Protein AF-A0A0P9CFC8-F1 (afdb_monomer)

Secondary structure (DSSP, 8-state):
--SEEEEEEEEEE-SSTTHHHHHHHHHHHTT----TTEEEEEEEE-SS-EEEEEESS----EEEES--TTSHHHHHHHHHHHHHHS-EEEEEEEEES---TT--TTT--

Sequence (109 aa):
MHDADWTWMIYLATHNDAAEVGEMSVARMGRAVLNDRVRVLVQQATPARTVRRAIGMAAPGSDLGPIDSGAPETLLDFISWAAQTAPARRYALVLWSHGSGWEPREIER

Structure (mmCIF, N/CA/C/O backbone):
data_AF-A0A0P9CFC8-F1
#
_entry.id   AF-A0A0P9CFC8-F1
#
loop_
_atom_site.group_PDB
_atom_site.id
_atom_site.type_symbol
_atom_site.label_atom_id
_atom_site.label_alt_id
_atom_site.label_comp_id
_atom_site.label_asym_id
_atom_site.label_entity_id
_atom_site.label_seq_id
_atom_site.pdbx_PDB_ins_code
_atom_site.Cartn_x
_atom_site.Cartn_y
_atom_site.Cartn_z
_atom_site.occupancy
_atom_site.B_iso_or_equiv
_atom_site.auth_seq_id
_atom_site.auth_comp_id
_atom_site.auth_asym_id
_atom_site.auth_atom_id
_atom_site.pdbx_PDB_model_num
ATOM 1 N N . MET A 1 1 ? -8.852 0.685 23.869 1.00 47.12 1 MET A N 1
ATOM 2 C CA . MET A 1 1 ? -9.908 0.010 23.082 1.00 47.12 1 MET A CA 1
ATOM 3 C C . MET A 1 1 ? -9.532 0.193 21.624 1.00 47.12 1 MET A C 1
ATOM 5 O O . MET A 1 1 ? -9.164 1.304 21.279 1.00 47.12 1 MET A O 1
ATOM 9 N N . HIS A 1 2 ? -9.481 -0.870 20.820 1.00 56.56 2 HIS A N 1
ATOM 10 C CA . HIS A 1 2 ? -9.253 -0.717 19.379 1.00 56.56 2 HIS A CA 1
ATOM 11 C C . HIS A 1 2 ? -10.604 -0.467 18.710 1.00 56.56 2 HIS A C 1
ATOM 13 O O . HIS A 1 2 ? -11.506 -1.285 18.880 1.00 56.56 2 HIS A O 1
ATOM 19 N N . ASP A 1 3 ? -10.730 0.643 17.984 1.00 76.56 3 ASP A N 1
ATOM 20 C CA . ASP A 1 3 ? -11.986 1.063 17.345 1.00 76.56 3 ASP A CA 1
ATOM 21 C C . ASP A 1 3 ? -12.361 0.210 16.116 1.00 76.56 3 ASP A C 1
ATOM 23 O O . ASP A 1 3 ? -13.503 0.258 15.666 1.00 76.56 3 ASP A O 1
ATOM 27 N N . ALA A 1 4 ? -11.431 -0.593 15.578 1.00 89.62 4 ALA A N 1
ATOM 28 C CA . ALA A 1 4 ? -11.651 -1.468 14.423 1.00 89.62 4 ALA A CA 1
ATOM 29 C C . ALA A 1 4 ? -11.341 -2.950 14.720 1.00 89.62 4 ALA A C 1
ATOM 31 O O . ALA A 1 4 ? -10.408 -3.286 15.459 1.00 89.62 4 ALA A O 1
ATOM 32 N N . ASP A 1 5 ? -12.093 -3.851 14.080 1.00 95.25 5 ASP A N 1
ATOM 33 C CA . ASP A 1 5 ? -11.850 -5.297 14.144 1.00 95.25 5 ASP A CA 1
ATOM 34 C C . ASP A 1 5 ? -10.692 -5.711 13.233 1.00 95.25 5 ASP A C 1
ATOM 36 O O . ASP A 1 5 ? -9.894 -6.575 13.607 1.00 95.25 5 ASP A O 1
ATOM 40 N N . TRP A 1 6 ? -10.589 -5.084 12.058 1.00 96.00 6 TRP A N 1
ATOM 41 C CA . TRP A 1 6 ? -9.570 -5.381 11.055 1.00 96.00 6 TRP A CA 1
ATOM 42 C C . TRP A 1 6 ? -8.945 -4.124 10.458 1.00 96.00 6 TRP A C 1
ATOM 44 O O . TRP A 1 6 ? -9.650 -3.183 10.094 1.00 96.00 6 TRP A O 1
ATOM 54 N N . THR A 1 7 ? -7.636 -4.193 10.231 1.00 96.06 7 THR A N 1
ATOM 55 C CA . THR A 1 7 ? -6.914 -3.292 9.330 1.00 96.06 7 THR A CA 1
ATOM 56 C C . THR A 1 7 ? -6.333 -4.095 8.172 1.00 96.06 7 THR A C 1
ATOM 58 O O . THR A 1 7 ? -5.542 -5.017 8.367 1.00 96.06 7 THR A O 1
ATOM 61 N N . TRP A 1 8 ? -6.756 -3.763 6.957 1.00 96.50 8 TRP A N 1
ATOM 62 C CA . TRP A 1 8 ? -6.232 -4.318 5.716 1.00 96.50 8 TRP A CA 1
ATOM 63 C C . TRP A 1 8 ? -5.153 -3.384 5.182 1.00 96.50 8 TRP A C 1
ATOM 65 O O . TRP A 1 8 ? -5.412 -2.219 4.885 1.00 96.50 8 TRP A O 1
ATOM 75 N N . MET A 1 9 ? -3.942 -3.912 5.079 1.00 98.06 9 MET A N 1
ATOM 76 C CA . MET A 1 9 ? -2.758 -3.244 4.568 1.00 98.06 9 MET A CA 1
ATOM 77 C C . MET A 1 9 ? -2.527 -3.739 3.145 1.00 98.06 9 MET A C 1
ATOM 79 O O . MET A 1 9 ? -2.247 -4.916 2.941 1.00 98.06 9 MET A O 1
ATOM 83 N N . ILE A 1 10 ? -2.671 -2.870 2.154 1.00 97.69 10 ILE A N 1
ATOM 84 C CA . ILE A 1 10 ? -2.520 -3.233 0.745 1.00 97.69 10 ILE A CA 1
ATOM 85 C C . ILE A 1 10 ? -1.276 -2.537 0.200 1.00 97.69 10 ILE A C 1
ATOM 87 O O . ILE A 1 10 ? -1.226 -1.311 0.109 1.00 97.69 10 ILE A O 1
ATOM 91 N N . TYR A 1 11 ? -0.267 -3.329 -0.143 1.00 97.88 11 TYR A N 1
ATOM 92 C CA . TYR A 1 11 ? 1.022 -2.862 -0.635 1.00 97.88 11 TYR A CA 1
ATOM 93 C C . TYR A 1 11 ? 1.139 -3.160 -2.130 1.00 97.88 11 TYR A C 1
ATOM 95 O O . TYR A 1 11 ? 1.292 -4.314 -2.527 1.00 97.88 11 TYR A O 1
ATOM 103 N N . LEU A 1 12 ? 1.036 -2.120 -2.955 1.00 97.25 12 LEU A N 1
ATOM 104 C CA . LEU A 1 12 ? 1.154 -2.196 -4.407 1.00 97.25 12 LEU A CA 1
ATOM 105 C C . LEU A 1 12 ? 2.561 -1.753 -4.837 1.00 97.25 12 LEU A C 1
ATOM 107 O O . LEU A 1 12 ? 2.843 -0.555 -4.933 1.00 97.25 12 LEU A O 1
ATOM 111 N N . ALA A 1 13 ? 3.436 -2.720 -5.115 1.00 94.25 13 ALA A N 1
ATOM 112 C CA . ALA A 1 13 ? 4.769 -2.484 -5.673 1.00 94.25 13 ALA A CA 1
ATOM 113 C C . ALA A 1 13 ? 4.682 -2.442 -7.204 1.00 94.25 13 ALA A C 1
ATOM 115 O O . ALA A 1 13 ? 4.958 -3.431 -7.883 1.00 94.25 13 ALA A O 1
ATOM 116 N N . THR A 1 14 ? 4.223 -1.311 -7.743 1.00 90.44 14 THR A N 1
ATOM 117 C CA . THR A 1 14 ? 3.868 -1.162 -9.169 1.00 90.44 14 THR A CA 1
ATOM 118 C C . THR A 1 14 ? 4.772 -0.196 -9.921 1.00 90.44 14 THR A C 1
ATOM 120 O O . THR A 1 14 ? 4.371 0.408 -10.913 1.00 90.44 14 THR A O 1
ATOM 123 N N . HIS A 1 15 ? 6.014 -0.044 -9.456 1.00 88.12 15 HIS A N 1
ATOM 124 C CA . HIS A 1 15 ? 7.079 0.614 -10.212 1.00 88.12 15 HIS A CA 1
ATOM 125 C C . HIS A 1 15 ? 7.591 -0.330 -11.319 1.00 88.12 15 HIS A C 1
ATOM 127 O O . HIS A 1 15 ? 8.740 -0.754 -11.333 1.00 88.12 15 HIS A O 1
ATOM 133 N N . ASN A 1 16 ? 6.681 -0.749 -12.195 1.00 86.44 16 ASN A N 1
ATOM 134 C CA . ASN A 1 16 ? 6.880 -1.683 -13.298 1.00 86.44 16 ASN A CA 1
ATOM 135 C C . ASN A 1 16 ? 5.735 -1.505 -14.318 1.00 86.44 16 ASN A C 1
ATOM 137 O O . ASN A 1 16 ? 4.973 -0.537 -14.256 1.00 86.44 16 ASN A O 1
ATOM 141 N N . ASP A 1 17 ? 5.602 -2.427 -15.266 1.00 90.19 17 ASP A N 1
ATOM 142 C CA . ASP A 1 17 ? 4.543 -2.436 -16.284 1.00 90.19 17 ASP A CA 1
ATOM 143 C C . ASP A 1 17 ? 3.126 -2.678 -15.720 1.00 90.19 17 ASP A C 1
ATOM 145 O O . ASP A 1 17 ? 2.140 -2.462 -16.422 1.00 90.19 17 ASP A O 1
ATOM 149 N N . ALA A 1 18 ? 2.990 -3.037 -14.439 1.00 90.38 18 ALA A N 1
ATOM 150 C CA . ALA A 1 18 ? 1.703 -3.177 -13.763 1.00 90.38 18 ALA A CA 1
ATOM 151 C C . ALA A 1 18 ? 1.176 -1.855 -13.155 1.00 90.38 18 ALA A C 1
ATOM 153 O O . ALA A 1 18 ? 0.176 -1.861 -12.434 1.00 90.38 18 ALA A O 1
ATOM 154 N N . ALA A 1 19 ? 1.815 -0.712 -13.430 1.00 89.88 19 ALA A N 1
ATOM 155 C CA . ALA A 1 19 ? 1.419 0.593 -12.891 1.00 89.88 19 ALA A CA 1
ATOM 156 C C . ALA A 1 19 ? -0.052 0.951 -13.178 1.00 89.88 19 ALA A C 1
ATOM 158 O O . ALA A 1 19 ? -0.800 1.276 -12.255 1.00 89.88 19 ALA A O 1
ATOM 159 N N . GLU A 1 20 ? -0.490 0.837 -14.436 1.00 91.88 20 GLU A N 1
ATOM 160 C CA . GLU A 1 20 ? -1.844 1.224 -14.865 1.00 91.88 20 GLU A CA 1
ATOM 161 C C . GLU A 1 20 ? -2.925 0.363 -14.192 1.00 91.88 20 GLU A C 1
ATOM 163 O O . GLU A 1 20 ? -3.885 0.870 -13.607 1.00 91.88 20 GLU A O 1
ATOM 168 N N . VAL A 1 21 ? -2.746 -0.959 -14.195 1.00 94.00 21 VAL A N 1
ATOM 169 C CA . VAL A 1 21 ? -3.686 -1.885 -13.546 1.00 94.00 21 VAL A CA 1
ATOM 170 C C . VAL A 1 21 ? -3.666 -1.755 -12.014 1.00 94.00 21 VAL A C 1
ATOM 172 O O . VAL A 1 21 ? -4.700 -1.959 -11.364 1.00 94.00 21 VAL A O 1
ATOM 175 N N . GLY A 1 22 ? -2.537 -1.346 -11.428 1.00 93.50 22 GLY A N 1
ATOM 176 C CA . GLY A 1 22 ? -2.432 -0.961 -10.022 1.00 93.50 22 GLY A CA 1
ATOM 177 C C . GLY A 1 22 ? -3.269 0.281 -9.703 1.00 93.50 22 GLY A C 1
ATOM 178 O O . GLY A 1 22 ? -4.072 0.267 -8.766 1.00 93.50 22 GLY A O 1
ATOM 179 N N . GLU A 1 23 ? -3.174 1.329 -10.526 1.00 92.81 23 GLU A N 1
ATOM 180 C CA . GLU A 1 23 ? -3.997 2.540 -10.391 1.00 92.81 23 GLU A CA 1
ATOM 181 C C . GLU A 1 23 ? -5.491 2.235 -10.530 1.00 92.81 23 GLU A C 1
ATOM 183 O O . GLU A 1 23 ? -6.298 2.682 -9.708 1.00 92.81 23 GLU A O 1
ATOM 188 N N . MET A 1 24 ? -5.872 1.402 -11.504 1.00 94.25 24 MET A N 1
ATOM 189 C CA . MET A 1 24 ? -7.253 0.937 -11.654 1.00 94.25 24 MET A CA 1
ATOM 190 C C . MET A 1 24 ? -7.744 0.180 -10.415 1.00 94.25 24 MET A C 1
ATOM 192 O O . MET A 1 24 ? -8.898 0.343 -10.009 1.00 94.25 24 MET A O 1
ATOM 196 N N . SER A 1 25 ? -6.887 -0.637 -9.798 1.00 94.44 25 SER A N 1
ATOM 197 C CA . SER A 1 25 ? -7.218 -1.379 -8.578 1.00 94.44 25 SER A CA 1
ATOM 198 C C . SER A 1 25 ? -7.498 -0.432 -7.412 1.00 94.44 25 SER A C 1
ATOM 200 O O . SER A 1 25 ? -8.539 -0.551 -6.762 1.00 94.44 25 SER A O 1
ATOM 202 N N . VAL A 1 26 ? -6.643 0.573 -7.201 1.00 92.69 26 VAL A N 1
ATOM 203 C CA . VAL A 1 26 ? -6.842 1.591 -6.156 1.00 92.69 26 VAL A CA 1
ATOM 204 C C . VAL A 1 26 ? -8.089 2.439 -6.427 1.00 92.69 26 VAL A C 1
ATOM 206 O O . VAL A 1 26 ? -8.871 2.698 -5.510 1.00 92.69 26 VAL A O 1
ATOM 209 N N . ALA A 1 27 ? -8.343 2.815 -7.683 1.00 92.62 27 ALA A N 1
ATOM 210 C CA . ALA A 1 27 ? -9.550 3.547 -8.063 1.00 92.62 27 ALA A CA 1
ATOM 211 C C . ALA A 1 27 ? -10.833 2.744 -7.785 1.00 92.62 27 ALA A C 1
ATOM 213 O O . ALA A 1 27 ? -11.836 3.311 -7.347 1.00 92.62 27 ALA A O 1
ATOM 214 N N . ARG A 1 28 ? -10.809 1.421 -8.000 1.00 93.31 28 ARG A N 1
ATOM 215 C CA . ARG A 1 28 ? -11.923 0.523 -7.653 1.00 93.31 28 ARG A CA 1
ATOM 216 C C . ARG A 1 28 ? -12.114 0.418 -6.142 1.00 93.31 28 ARG A C 1
ATOM 218 O O . ARG A 1 28 ? -13.250 0.519 -5.688 1.00 93.31 28 ARG A O 1
ATOM 225 N N . MET A 1 29 ? -11.033 0.290 -5.365 1.00 92.69 29 MET A N 1
ATOM 226 C CA . MET A 1 29 ? -11.102 0.301 -3.895 1.00 92.69 29 MET A CA 1
ATOM 227 C C . MET A 1 29 ? -11.748 1.591 -3.377 1.00 92.69 29 MET A C 1
ATOM 229 O O . MET A 1 29 ? -12.603 1.531 -2.501 1.00 92.69 29 MET A O 1
ATOM 233 N N . GLY A 1 30 ? -11.421 2.743 -3.973 1.00 89.81 30 GLY A N 1
ATOM 234 C CA . GLY A 1 30 ? -12.008 4.043 -3.624 1.00 89.81 30 GLY A CA 1
ATOM 235 C C . GLY A 1 30 ? -13.529 4.149 -3.796 1.00 89.81 30 GLY A C 1
ATOM 236 O O . GLY A 1 30 ? -14.136 5.054 -3.234 1.00 89.81 30 GLY A O 1
ATOM 237 N N . ARG A 1 31 ? -14.153 3.235 -4.550 1.00 89.94 31 ARG A N 1
ATOM 238 C CA . ARG A 1 31 ? -15.610 3.177 -4.763 1.00 89.94 31 ARG A CA 1
ATOM 239 C C . ARG A 1 31 ? -16.307 2.154 -3.865 1.00 89.94 31 ARG A C 1
ATOM 241 O O . ARG A 1 31 ? -17.528 2.036 -3.925 1.00 89.94 31 ARG A O 1
ATOM 248 N N . ALA A 1 32 ? -15.553 1.383 -3.083 1.00 87.56 32 ALA A N 1
ATOM 249 C CA . ALA A 1 32 ? -16.122 0.377 -2.204 1.00 87.56 32 ALA A CA 1
ATOM 250 C C . ALA A 1 32 ? -16.892 1.041 -1.054 1.00 87.56 32 ALA A C 1
ATOM 252 O O . ALA A 1 32 ? -16.402 1.969 -0.411 1.00 87.56 32 ALA A O 1
ATOM 253 N N . VAL A 1 33 ? -18.086 0.524 -0.765 1.00 85.12 33 VAL A N 1
ATOM 254 C CA . VAL A 1 33 ? -18.803 0.853 0.469 1.00 85.12 33 VAL A CA 1
ATOM 255 C C . VAL A 1 33 ? -18.171 0.035 1.587 1.00 85.12 33 VAL A C 1
ATOM 257 O O . VAL A 1 33 ? -18.312 -1.188 1.633 1.00 85.12 33 VAL A O 1
ATOM 260 N N . LEU A 1 34 ? -17.424 0.708 2.457 1.00 83.69 34 LEU A N 1
ATOM 261 C CA . LEU A 1 34 ? -16.784 0.086 3.609 1.00 83.69 34 LEU A CA 1
ATOM 262 C C . LEU A 1 34 ? -17.734 0.080 4.809 1.00 83.69 34 LEU A C 1
ATOM 264 O O . LEU A 1 34 ? -18.622 0.921 4.921 1.00 83.69 34 LEU A O 1
ATOM 268 N N . ASN A 1 35 ? -17.532 -0.875 5.714 1.00 84.69 35 ASN A N 1
ATOM 269 C CA . ASN A 1 35 ? -18.128 -0.823 7.045 1.00 84.69 35 ASN A CA 1
ATOM 270 C C . ASN A 1 35 ? -17.114 -0.241 8.040 1.00 84.69 35 ASN A C 1
ATOM 272 O O . ASN A 1 35 ? -15.906 -0.381 7.853 1.00 84.69 35 ASN A O 1
ATOM 276 N N . ASP A 1 36 ? -17.599 0.339 9.136 1.00 86.19 36 ASP A N 1
ATOM 277 C CA . ASP A 1 36 ? -16.740 1.055 10.091 1.00 86.19 36 ASP A CA 1
ATOM 278 C C . ASP A 1 36 ? -15.807 0.150 10.912 1.00 86.19 36 ASP A C 1
ATOM 280 O O . ASP A 1 36 ? -14.912 0.646 11.597 1.00 86.19 36 ASP A O 1
ATOM 284 N N . ARG A 1 37 ? -15.982 -1.178 10.838 1.00 91.81 37 ARG A N 1
ATOM 285 C CA . ARG A 1 37 ? -15.151 -2.166 11.547 1.00 91.81 37 ARG A CA 1
ATOM 286 C C . ARG A 1 37 ? -13.893 -2.560 10.774 1.00 91.81 37 ARG A C 1
ATOM 288 O O . ARG A 1 37 ? -13.019 -3.207 11.356 1.00 91.81 37 ARG A O 1
ATOM 295 N N . VAL A 1 38 ? -13.802 -2.199 9.493 1.00 92.44 38 VAL A N 1
ATOM 296 C CA . VAL A 1 38 ? -12.659 -2.497 8.625 1.00 92.44 38 VAL A CA 1
ATOM 297 C C . VAL A 1 38 ? -12.012 -1.197 8.168 1.00 92.44 38 VAL A C 1
ATOM 299 O O . VAL A 1 38 ? -12.653 -0.343 7.559 1.00 92.44 38 VAL A O 1
ATOM 302 N N . ARG A 1 39 ? -10.712 -1.058 8.422 1.00 93.69 39 ARG A N 1
ATOM 303 C CA . ARG A 1 39 ? -9.890 0.033 7.887 1.00 93.69 39 ARG A CA 1
ATOM 304 C C . ARG A 1 39 ? -9.033 -0.492 6.746 1.00 93.69 39 ARG A C 1
ATOM 306 O O . ARG A 1 39 ? -8.480 -1.582 6.850 1.00 93.69 39 ARG A O 1
ATOM 313 N N . VAL A 1 40 ? -8.922 0.272 5.664 1.00 94.94 40 VAL A N 1
ATOM 314 C CA . VAL A 1 40 ? -8.137 -0.113 4.483 1.00 94.94 40 VAL A CA 1
ATOM 315 C C . VAL A 1 40 ? -7.088 0.955 4.214 1.00 94.94 40 VAL A C 1
ATOM 317 O O . VAL A 1 40 ? -7.418 2.115 3.960 1.00 94.94 40 VAL A O 1
ATOM 320 N N . LEU A 1 41 ? -5.825 0.556 4.305 1.00 96.00 41 LEU A N 1
ATOM 321 C CA . LEU A 1 41 ? -4.652 1.409 4.175 1.00 96.00 41 LEU A CA 1
ATOM 322 C C . LEU A 1 41 ? -3.849 0.896 2.986 1.00 96.00 41 LEU A C 1
ATOM 324 O O . LEU A 1 41 ? -3.583 -0.298 2.878 1.00 96.00 41 LEU A O 1
ATOM 328 N N . VAL A 1 42 ? -3.484 1.798 2.086 1.00 96.88 42 VAL A N 1
ATOM 329 C CA . VAL A 1 42 ? -2.861 1.474 0.804 1.00 96.88 42 VAL A CA 1
ATOM 330 C C . VAL A 1 42 ? -1.546 2.230 0.681 1.00 96.88 42 VAL A C 1
ATOM 332 O O . VAL A 1 42 ? -1.536 3.445 0.873 1.00 96.88 42 VAL A O 1
ATOM 335 N N . GLN A 1 43 ? -0.469 1.544 0.304 1.00 97.25 43 GLN A N 1
ATOM 336 C CA . GLN A 1 43 ? 0.725 2.158 -0.280 1.00 97.25 43 GLN A CA 1
ATOM 337 C C . GLN A 1 43 ? 0.837 1.703 -1.729 1.00 97.25 43 GLN A C 1
ATOM 339 O O . GLN A 1 43 ? 0.789 0.509 -2.000 1.00 97.25 43 GLN A O 1
ATOM 344 N N . GLN A 1 44 ? 0.985 2.648 -2.652 1.00 96.12 44 GLN A N 1
ATOM 345 C CA . GLN A 1 44 ? 1.149 2.357 -4.071 1.00 96.12 44 GLN A CA 1
ATOM 346 C C . GLN A 1 44 ? 2.371 3.082 -4.616 1.00 96.12 44 GLN A C 1
ATOM 348 O O . GLN A 1 44 ? 2.402 4.313 -4.588 1.00 96.12 44 GLN A O 1
ATOM 353 N N . ALA A 1 45 ? 3.328 2.319 -5.135 1.00 94.56 45 ALA A N 1
ATOM 354 C CA . ALA A 1 45 ? 4.469 2.824 -5.886 1.00 94.56 45 ALA A CA 1
ATOM 355 C C . ALA A 1 45 ? 4.150 2.836 -7.382 1.00 94.56 45 ALA A C 1
ATOM 357 O O . ALA A 1 45 ? 3.814 1.796 -7.936 1.00 94.56 45 ALA A O 1
ATOM 358 N N . THR A 1 46 ? 4.248 3.984 -8.043 1.00 88.38 46 THR A N 1
ATOM 359 C CA . THR A 1 46 ? 4.155 4.124 -9.505 1.00 88.38 46 THR A CA 1
ATOM 360 C C . THR A 1 46 ? 5.518 4.539 -10.074 1.00 88.38 46 THR A C 1
ATOM 362 O O . THR A 1 46 ? 6.425 4.874 -9.301 1.00 88.38 46 THR A O 1
ATOM 365 N N . PRO A 1 47 ? 5.699 4.571 -11.409 1.00 85.00 47 PRO A N 1
ATOM 366 C CA . PRO A 1 47 ? 6.916 5.101 -12.023 1.00 85.00 47 PRO A CA 1
ATOM 367 C C . PRO A 1 47 ? 7.273 6.530 -11.582 1.00 85.00 47 PRO A C 1
ATOM 369 O O . PRO A 1 47 ? 8.446 6.886 -11.551 1.00 85.00 47 PRO A O 1
ATOM 372 N N . ALA A 1 48 ? 6.278 7.346 -11.217 1.00 86.62 48 ALA A N 1
ATOM 373 C CA . ALA A 1 48 ? 6.494 8.738 -10.830 1.00 86.62 48 ALA A CA 1
ATOM 374 C C . ALA A 1 48 ? 6.771 8.928 -9.329 1.00 86.62 48 ALA A C 1
ATOM 376 O O . ALA A 1 48 ? 7.552 9.803 -8.960 1.00 86.62 48 ALA A O 1
ATOM 377 N N . ARG A 1 49 ? 6.086 8.176 -8.456 1.00 92.50 49 ARG A N 1
ATOM 378 C CA . ARG A 1 49 ? 6.131 8.374 -6.995 1.00 92.50 49 ARG A CA 1
ATOM 379 C C . ARG A 1 49 ? 5.459 7.241 -6.234 1.00 92.50 49 ARG A C 1
ATOM 381 O O . ARG A 1 49 ? 4.685 6.474 -6.801 1.00 92.50 49 ARG A O 1
ATOM 388 N N . THR A 1 50 ? 5.649 7.227 -4.920 1.00 95.94 50 THR A N 1
ATOM 389 C CA . THR A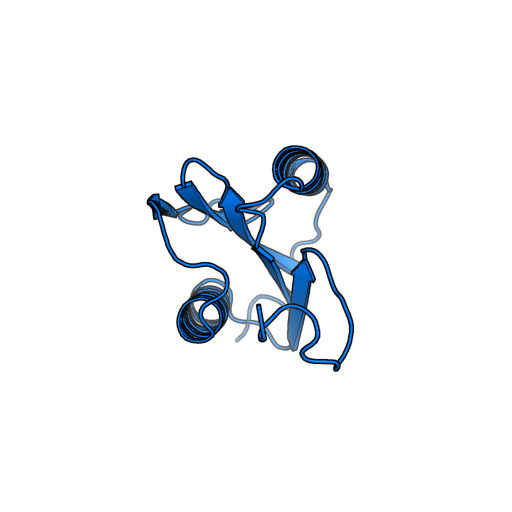 1 50 ? 4.901 6.377 -3.999 1.00 95.94 50 THR A CA 1
ATOM 390 C C . THR A 1 50 ? 3.969 7.183 -3.114 1.00 95.94 50 THR A C 1
ATOM 392 O O . THR A 1 50 ? 4.350 8.204 -2.552 1.00 95.94 50 THR A O 1
ATOM 395 N N . VAL A 1 51 ? 2.734 6.707 -2.966 1.00 95.06 51 VAL A N 1
ATOM 396 C CA . VAL A 1 51 ? 1.694 7.389 -2.191 1.00 95.06 51 VAL A CA 1
ATOM 397 C C . VAL A 1 51 ? 1.046 6.436 -1.198 1.00 95.06 51 VAL A C 1
ATOM 399 O O . VAL A 1 51 ? 0.638 5.331 -1.566 1.00 95.06 51 VAL A O 1
ATOM 402 N N . ARG A 1 52 ? 0.874 6.901 0.040 1.00 95.81 52 ARG A N 1
ATOM 403 C CA . ARG A 1 52 ? 0.033 6.270 1.062 1.00 95.81 52 ARG A CA 1
ATOM 404 C C . ARG A 1 52 ? -1.338 6.927 1.126 1.00 95.81 52 ARG A C 1
ATOM 406 O O . ARG A 1 52 ? -1.450 8.144 0.995 1.00 95.81 52 ARG A O 1
ATOM 413 N N . ARG A 1 53 ? -2.386 6.134 1.347 1.00 92.88 53 ARG A N 1
ATOM 414 C CA . ARG A 1 53 ? -3.767 6.618 1.5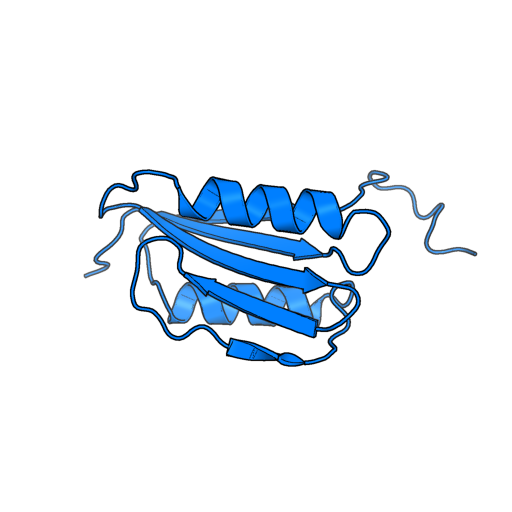01 1.00 92.88 53 ARG A CA 1
ATOM 415 C C . ARG A 1 53 ? -4.610 5.675 2.353 1.00 92.88 53 ARG A C 1
ATOM 417 O O . ARG A 1 53 ? -4.413 4.463 2.312 1.00 92.88 53 ARG A O 1
ATOM 424 N N . ALA A 1 54 ? -5.582 6.227 3.071 1.00 92.69 54 ALA A N 1
ATOM 425 C CA . ALA A 1 54 ? -6.678 5.451 3.640 1.00 92.69 54 ALA A CA 1
ATOM 426 C C . ALA A 1 54 ? -7.886 5.498 2.702 1.00 92.69 54 ALA A C 1
ATOM 428 O O . ALA A 1 54 ? -8.219 6.551 2.159 1.00 92.69 54 ALA A O 1
ATOM 429 N N . ILE A 1 55 ? -8.552 4.363 2.513 1.00 91.06 55 ILE A N 1
ATOM 430 C CA . ILE A 1 55 ? -9.777 4.289 1.717 1.00 91.06 55 ILE A CA 1
ATOM 431 C C . ILE A 1 55 ? -10.979 4.554 2.626 1.00 91.06 55 ILE A C 1
ATOM 433 O O . ILE A 1 55 ? -11.080 3.974 3.705 1.00 91.06 55 ILE A O 1
ATOM 437 N N . GLY A 1 56 ? -11.886 5.436 2.195 1.00 83.88 56 GLY A N 1
ATOM 438 C CA . GLY A 1 56 ? -13.134 5.734 2.912 1.00 83.88 56 GLY A CA 1
ATOM 439 C C . GLY A 1 56 ? -12.961 6.454 4.256 1.00 83.88 56 GLY A C 1
ATOM 440 O O . GLY A 1 56 ? -13.917 6.552 5.016 1.00 83.88 56 GLY A O 1
ATOM 441 N N . MET A 1 57 ? -11.764 6.962 4.561 1.00 77.88 57 MET A N 1
ATOM 442 C C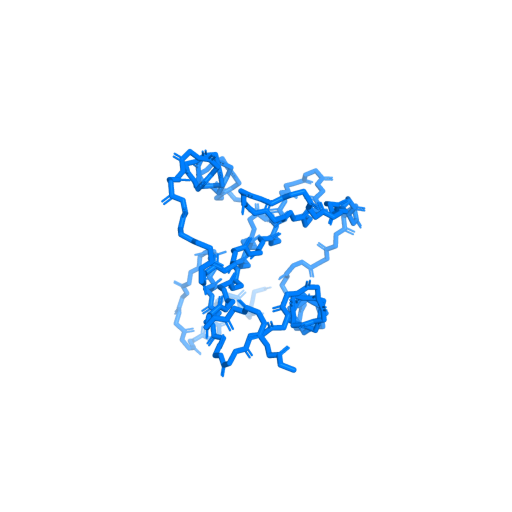A . MET A 1 57 ? -11.464 7.677 5.801 1.00 77.88 57 MET A CA 1
ATOM 443 C C . MET A 1 57 ? -10.667 8.942 5.498 1.00 77.88 57 MET A C 1
ATOM 445 O O . MET A 1 57 ? -9.763 8.927 4.663 1.00 77.88 57 MET A O 1
ATOM 449 N N . ALA A 1 58 ? -10.962 10.022 6.221 1.00 71.12 58 ALA A N 1
ATOM 450 C CA . ALA A 1 58 ? -10.122 11.212 6.250 1.00 71.12 58 ALA A CA 1
ATOM 451 C C . ALA A 1 58 ? -8.869 10.929 7.098 1.00 71.12 58 ALA A C 1
ATOM 453 O O . ALA A 1 58 ? -8.767 11.355 8.244 1.00 71.12 58 ALA A O 1
ATOM 454 N N . ALA A 1 59 ? -7.945 10.140 6.555 1.00 70.00 59 ALA A N 1
ATOM 455 C CA . ALA A 1 59 ? -6.619 9.937 7.129 1.00 70.00 59 ALA A CA 1
ATOM 456 C C . ALA A 1 59 ? -5.583 10.702 6.296 1.00 70.00 59 ALA A C 1
ATOM 458 O O . ALA A 1 59 ? -5.799 10.885 5.092 1.00 70.00 59 ALA A O 1
ATOM 459 N N . PRO A 1 60 ? -4.453 11.122 6.888 1.00 69.06 60 PRO A N 1
ATOM 460 C CA . PRO A 1 60 ? -3.390 11.754 6.127 1.00 69.06 60 PRO A CA 1
ATOM 461 C C . PRO A 1 60 ? -2.865 10.771 5.076 1.00 69.06 60 PRO A C 1
ATOM 463 O O . PRO A 1 60 ? -2.275 9.738 5.396 1.00 69.06 60 PRO A O 1
ATOM 466 N N . GLY A 1 61 ? -3.113 11.091 3.808 1.00 77.69 61 GLY A N 1
ATOM 467 C CA . GLY A 1 61 ? -2.327 10.536 2.717 1.00 77.69 61 GLY A CA 1
ATOM 468 C C . GLY A 1 61 ? -0.961 11.214 2.696 1.00 77.69 61 GLY A C 1
ATOM 469 O O . GLY A 1 61 ? -0.864 12.407 2.985 1.00 77.69 61 GLY A O 1
ATOM 470 N N . SER A 1 62 ? 0.090 10.469 2.369 1.00 90.12 62 SER A N 1
ATOM 471 C CA . SER A 1 62 ? 1.435 11.024 2.208 1.00 90.12 62 SER A CA 1
ATOM 472 C C . SER A 1 62 ? 2.003 10.667 0.842 1.00 90.12 62 SER A C 1
ATOM 474 O O . SER A 1 62 ? 1.900 9.526 0.391 1.00 90.12 62 SER A O 1
ATOM 476 N N . ASP A 1 63 ? 2.590 11.661 0.180 1.00 94.06 63 ASP A N 1
ATOM 477 C CA . ASP A 1 63 ? 3.465 11.457 -0.971 1.00 94.06 63 ASP A CA 1
ATOM 478 C C . ASP A 1 63 ? 4.875 11.220 -0.423 1.00 94.06 63 ASP A C 1
ATOM 480 O O . ASP A 1 63 ? 5.414 12.059 0.298 1.00 94.06 63 ASP A O 1
ATOM 484 N N . LEU A 1 64 ? 5.423 10.039 -0.686 1.00 94.81 64 LEU A N 1
ATOM 485 C CA . LEU A 1 64 ? 6.748 9.625 -0.228 1.00 94.81 64 LEU A CA 1
ATOM 486 C C . LEU A 1 64 ? 7.823 9.897 -1.287 1.00 94.81 64 LEU A C 1
ATOM 488 O O . LEU A 1 64 ? 8.995 9.623 -1.045 1.00 94.81 64 LEU A O 1
ATOM 492 N N . GLY A 1 65 ? 7.441 10.414 -2.461 1.00 93.94 65 GLY A N 1
ATOM 493 C CA . GLY A 1 65 ? 8.342 10.542 -3.597 1.00 93.94 65 GLY A CA 1
ATOM 494 C C . GLY A 1 65 ? 8.791 9.178 -4.145 1.00 93.94 65 GLY A C 1
ATOM 495 O O . GLY A 1 65 ? 8.102 8.168 -3.953 1.00 93.94 65 GLY A O 1
ATOM 496 N N . PRO A 1 66 ? 9.911 9.127 -4.883 1.00 90.88 66 PRO A N 1
ATOM 497 C CA . PRO A 1 66 ? 10.473 7.874 -5.369 1.00 90.88 66 PRO A CA 1
ATOM 498 C C . PRO A 1 66 ? 11.085 7.090 -4.202 1.00 90.88 66 PRO A C 1
ATOM 500 O O . PRO A 1 66 ? 11.964 7.588 -3.504 1.00 90.88 66 PRO A O 1
ATOM 503 N N .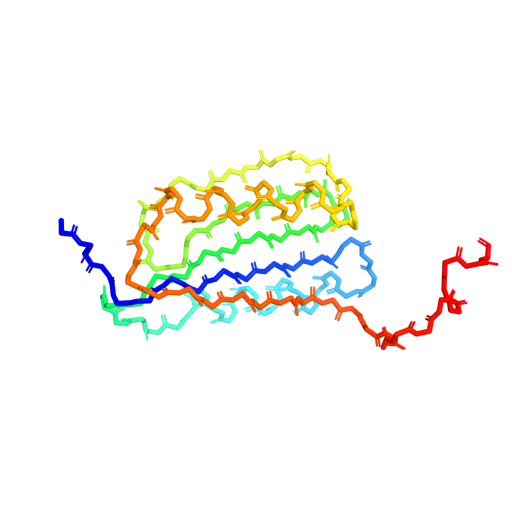 ILE A 1 67 ? 10.636 5.851 -4.011 1.00 91.88 67 ILE A N 1
ATOM 504 C CA . ILE A 1 67 ? 11.214 4.907 -3.048 1.00 91.88 67 ILE A CA 1
ATOM 505 C C . ILE A 1 67 ? 11.387 3.557 -3.735 1.00 91.88 67 ILE A C 1
ATOM 507 O O . ILE A 1 67 ? 10.607 3.213 -4.629 1.00 91.88 67 ILE A O 1
ATOM 511 N N . ASP A 1 68 ? 12.369 2.779 -3.295 1.00 92.69 68 ASP A N 1
ATOM 512 C CA . ASP A 1 68 ? 12.499 1.393 -3.726 1.00 92.69 68 ASP A CA 1
ATOM 513 C C . ASP A 1 68 ? 11.423 0.543 -3.039 1.00 92.69 68 ASP A C 1
ATOM 515 O O . ASP A 1 68 ? 11.533 0.176 -1.870 1.00 92.69 68 ASP A O 1
ATOM 519 N N . SER A 1 69 ? 10.344 0.255 -3.767 1.00 93.50 69 SER A N 1
ATOM 520 C CA . SER A 1 69 ? 9.253 -0.584 -3.263 1.00 93.50 69 SER A CA 1
ATOM 521 C C . SER A 1 69 ? 9.581 -2.083 -3.205 1.00 93.50 69 SER A C 1
ATOM 523 O O . SER A 1 69 ? 8.781 -2.835 -2.645 1.00 93.50 69 SER A O 1
ATOM 525 N N . GLY A 1 70 ? 10.713 -2.517 -3.770 1.00 92.38 70 GLY A N 1
ATOM 526 C CA . GLY A 1 70 ? 11.229 -3.883 -3.657 1.00 92.38 70 GLY A CA 1
ATOM 527 C C . GLY A 1 70 ? 12.102 -4.100 -2.418 1.00 92.38 70 GLY A C 1
ATOM 528 O O . GLY A 1 70 ? 12.255 -5.239 -1.978 1.00 92.3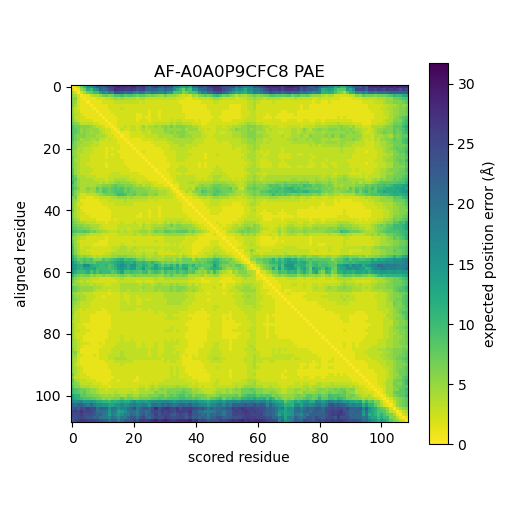8 70 GLY A O 1
ATOM 529 N N . ALA A 1 71 ? 12.622 -3.023 -1.820 1.00 93.81 71 ALA A N 1
ATOM 530 C CA . ALA A 1 71 ? 13.397 -3.089 -0.588 1.00 93.81 71 ALA A CA 1
ATOM 531 C C . ALA A 1 71 ? 12.529 -3.576 0.597 1.00 93.81 71 ALA A C 1
ATOM 533 O O . ALA A 1 71 ? 11.442 -3.025 0.832 1.00 93.81 71 ALA A O 1
ATOM 534 N N . PRO A 1 72 ? 12.981 -4.578 1.379 1.00 95.31 72 PRO A N 1
ATOM 535 C CA . PRO A 1 72 ? 12.248 -5.080 2.544 1.00 95.31 72 PRO A CA 1
ATOM 536 C C . PRO A 1 72 ? 11.903 -3.994 3.571 1.00 95.31 72 PRO A C 1
ATOM 538 O O . PRO A 1 72 ? 10.828 -4.022 4.173 1.00 95.31 72 PRO A O 1
ATOM 541 N N . GLU A 1 73 ? 12.786 -3.014 3.748 1.00 97.38 73 GLU A N 1
ATOM 542 C CA . GLU A 1 73 ? 12.635 -1.903 4.687 1.00 97.38 73 GLU A CA 1
ATOM 543 C C . GLU A 1 73 ? 11.408 -1.056 4.342 1.00 97.38 73 GLU A C 1
ATOM 545 O O . GLU A 1 73 ? 10.624 -0.702 5.220 1.00 97.38 73 GLU A O 1
ATOM 550 N N . THR A 1 74 ? 11.166 -0.819 3.051 1.00 96.25 74 THR A N 1
ATOM 551 C CA . THR A 1 74 ? 10.008 -0.055 2.579 1.00 96.25 74 THR A CA 1
ATOM 552 C C . THR A 1 74 ? 8.683 -0.739 2.931 1.00 96.25 74 THR A C 1
ATOM 554 O O . THR A 1 74 ? 7.698 -0.072 3.276 1.00 96.25 74 THR A O 1
ATOM 557 N N . LEU A 1 75 ? 8.645 -2.075 2.872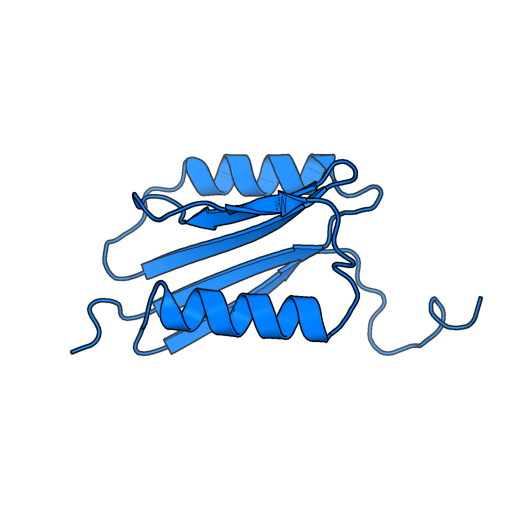 1.00 97.69 75 LEU A N 1
ATOM 558 C CA . LEU A 1 75 ? 7.480 -2.858 3.281 1.00 97.69 75 LEU A CA 1
ATOM 559 C C . LEU A 1 75 ? 7.290 -2.819 4.805 1.00 97.69 75 LEU A C 1
ATOM 561 O O . LEU A 1 75 ? 6.168 -2.617 5.278 1.00 97.69 75 LEU A O 1
ATOM 565 N N . LEU A 1 76 ? 8.369 -2.973 5.577 1.00 98.25 76 LEU A N 1
ATOM 566 C CA . LEU A 1 76 ? 8.327 -2.898 7.042 1.00 98.25 76 LEU A CA 1
ATOM 567 C C . LEU A 1 76 ? 7.854 -1.522 7.532 1.00 98.25 76 LEU A C 1
ATOM 569 O O . LEU A 1 76 ? 7.022 -1.439 8.444 1.00 98.25 76 LEU A O 1
ATOM 573 N N . ASP A 1 77 ? 8.305 -0.452 6.882 1.00 97.69 77 ASP A N 1
ATOM 574 C CA . ASP A 1 77 ? 7.874 0.917 7.158 1.00 97.69 77 ASP A CA 1
ATOM 575 C C . ASP A 1 77 ? 6.387 1.118 6.863 1.00 97.69 77 ASP A C 1
ATOM 577 O O . ASP A 1 77 ? 5.683 1.796 7.618 1.00 97.69 77 ASP A O 1
ATOM 581 N N . PHE A 1 78 ? 5.879 0.525 5.779 1.00 97.75 78 PHE A N 1
ATOM 582 C CA . PHE A 1 78 ? 4.453 0.567 5.463 1.00 97.75 78 PHE A CA 1
ATOM 583 C C . PHE A 1 78 ? 3.611 -0.157 6.512 1.00 97.75 78 PHE A C 1
ATOM 585 O O . PHE A 1 78 ? 2.620 0.402 6.987 1.00 97.75 78 PHE A O 1
ATOM 592 N N . ILE A 1 79 ? 4.009 -1.371 6.898 1.00 98.31 79 ILE A N 1
ATOM 593 C CA . ILE A 1 79 ? 3.309 -2.166 7.915 1.00 98.31 79 ILE A CA 1
ATOM 594 C C . ILE A 1 79 ? 3.271 -1.400 9.241 1.00 98.31 79 ILE A C 1
ATOM 596 O O . ILE A 1 79 ? 2.210 -1.267 9.856 1.00 98.31 79 ILE A O 1
ATOM 600 N N . SER A 1 80 ? 4.412 -0.840 9.647 1.00 97.62 80 SER A N 1
ATOM 601 C CA . SER A 1 80 ? 4.535 -0.061 10.881 1.00 97.62 80 SER A CA 1
ATOM 602 C C . SER A 1 80 ? 3.646 1.180 10.852 1.00 97.62 80 SER A C 1
ATOM 604 O O . SER A 1 80 ? 2.893 1.427 11.796 1.00 97.62 80 SER A O 1
ATOM 606 N N . TRP A 1 81 ? 3.670 1.931 9.748 1.00 96.25 81 TRP A N 1
ATOM 607 C CA . TRP A 1 81 ? 2.808 3.096 9.559 1.00 96.25 81 TRP A CA 1
ATOM 608 C C . TRP A 1 81 ? 1.322 2.731 9.580 1.00 96.25 81 TRP A C 1
ATOM 610 O O . TRP A 1 81 ? 0.538 3.417 10.235 1.00 96.25 81 TRP A O 1
ATOM 620 N N . ALA A 1 82 ? 0.919 1.653 8.906 1.00 96.06 82 ALA A N 1
ATOM 621 C CA . ALA A 1 82 ? -0.478 1.240 8.842 1.00 96.06 82 ALA A CA 1
ATOM 622 C C . ALA A 1 82 ? -1.000 0.787 10.215 1.00 96.06 82 ALA A C 1
ATOM 624 O O . ALA A 1 82 ? -2.105 1.168 10.600 1.00 96.06 82 ALA A O 1
ATOM 625 N N . ALA A 1 83 ? -0.193 0.041 10.979 1.00 95.81 83 ALA A N 1
ATOM 626 C CA . ALA A 1 83 ? -0.541 -0.384 12.335 1.00 95.81 83 ALA A CA 1
ATOM 627 C C . ALA A 1 83 ? -0.680 0.800 13.306 1.00 95.81 83 ALA A C 1
ATOM 629 O O . ALA A 1 83 ? -1.572 0.795 14.152 1.00 95.81 83 ALA A O 1
ATOM 630 N N . GLN A 1 84 ? 0.168 1.826 13.171 1.00 94.12 84 GLN A N 1
ATOM 631 C CA . GLN A 1 84 ? 0.087 3.047 13.983 1.00 94.12 84 GLN A CA 1
ATOM 632 C C . GLN A 1 84 ? -1.088 3.943 13.572 1.00 94.12 84 GLN A C 1
ATOM 634 O O . GLN A 1 84 ? -1.770 4.501 14.428 1.00 94.12 84 GLN A O 1
ATOM 639 N N . THR A 1 85 ? -1.341 4.066 12.267 1.00 92.94 85 THR A N 1
ATOM 640 C CA . THR A 1 85 ? -2.385 4.941 11.709 1.00 92.94 85 THR A CA 1
ATOM 641 C C . THR A 1 85 ? -3.785 4.382 11.948 1.00 92.94 85 THR A C 1
ATOM 643 O O . THR A 1 85 ? -4.725 5.141 12.176 1.00 92.94 85 THR A O 1
ATOM 646 N N . ALA A 1 86 ? -3.941 3.058 11.901 1.00 92.50 86 ALA A N 1
ATOM 647 C CA . ALA A 1 86 ? -5.211 2.384 12.131 1.00 92.50 86 ALA A CA 1
ATOM 648 C C . ALA A 1 86 ? -5.017 1.114 12.978 1.00 92.50 86 ALA A C 1
ATOM 650 O O . ALA A 1 86 ? -5.016 0.001 12.436 1.00 92.50 86 ALA A O 1
ATOM 651 N N . PRO A 1 87 ? -4.875 1.253 14.308 1.00 94.19 87 PRO A N 1
ATOM 652 C CA . PRO A 1 87 ? -4.776 0.110 15.204 1.00 94.19 87 PRO A CA 1
ATOM 653 C C . PRO A 1 87 ? -6.062 -0.726 15.177 1.00 94.19 87 PRO A C 1
ATOM 655 O O . PRO A 1 87 ? -7.163 -0.194 15.333 1.00 94.19 87 PRO A O 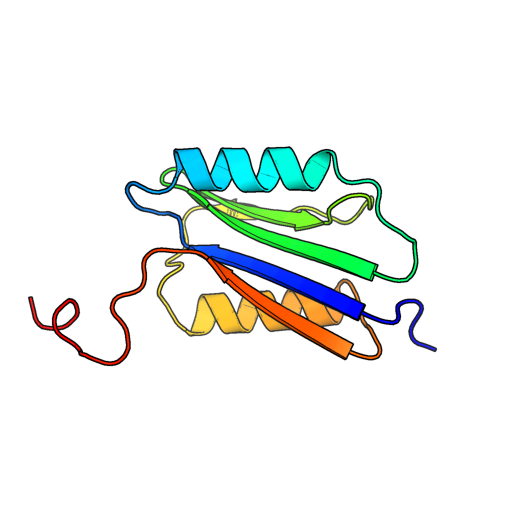1
ATOM 658 N N . ALA A 1 88 ? -5.925 -2.041 15.040 1.00 95.44 88 ALA A N 1
ATOM 659 C CA . ALA A 1 88 ? -7.046 -2.976 15.006 1.00 95.44 88 ALA A CA 1
ATOM 660 C C . ALA A 1 88 ? -6.750 -4.257 15.790 1.00 95.44 88 ALA A C 1
ATOM 662 O O . ALA A 1 88 ? -5.605 -4.563 16.126 1.00 95.44 88 ALA A O 1
ATOM 663 N N . ARG A 1 89 ? -7.801 -5.040 16.059 1.00 96.88 89 ARG A N 1
ATOM 664 C CA . ARG A 1 89 ? -7.671 -6.359 16.706 1.00 96.88 89 ARG A CA 1
ATOM 665 C C . ARG A 1 89 ? -6.945 -7.379 15.824 1.00 96.88 89 ARG A C 1
ATOM 667 O O . ARG A 1 89 ? -6.370 -8.330 16.350 1.00 96.88 89 ARG A O 1
ATOM 674 N N . ARG A 1 90 ? -7.033 -7.234 14.499 1.00 97.25 90 ARG A N 1
ATOM 675 C CA . ARG A 1 90 ? -6.454 -8.141 13.500 1.00 97.25 90 ARG A CA 1
ATOM 676 C C . ARG A 1 90 ? -5.936 -7.357 12.301 1.00 97.25 90 ARG A C 1
ATOM 678 O O . ARG A 1 90 ? -6.469 -6.300 11.964 1.00 97.25 90 ARG A O 1
ATOM 685 N N . TYR A 1 91 ? -4.943 -7.922 11.627 1.00 98.00 91 TYR A N 1
ATOM 686 C CA . TYR A 1 91 ? -4.317 -7.321 10.456 1.00 98.00 91 TYR A CA 1
ATOM 687 C C . TYR A 1 91 ? -4.293 -8.314 9.301 1.00 98.00 91 TYR A C 1
ATOM 689 O O . TYR A 1 91 ? -4.060 -9.504 9.505 1.00 98.00 91 TYR A O 1
ATOM 697 N N . ALA A 1 92 ? -4.529 -7.812 8.095 1.00 98.12 92 ALA A N 1
ATOM 698 C CA . ALA A 1 92 ? -4.324 -8.546 6.855 1.00 98.12 92 ALA A CA 1
ATOM 699 C C . ALA A 1 92 ? -3.341 -7.761 5.986 1.00 98.12 92 ALA A C 1
ATOM 701 O O . ALA A 1 92 ? -3.509 -6.553 5.833 1.00 98.12 92 ALA A O 1
ATOM 702 N N . LEU A 1 93 ? -2.342 -8.436 5.416 1.00 98.44 93 LEU A N 1
ATOM 703 C CA . LEU A 1 93 ? -1.406 -7.851 4.458 1.00 98.44 93 LEU A CA 1
ATOM 704 C C . LEU A 1 93 ? -1.670 -8.445 3.076 1.00 98.44 93 LEU A C 1
ATOM 706 O O . LEU A 1 93 ? -1.629 -9.661 2.899 1.00 98.44 93 LEU A O 1
ATOM 710 N N . VAL A 1 94 ? -1.935 -7.578 2.106 1.00 97.88 94 VAL A N 1
ATOM 711 C CA . VAL A 1 94 ? -2.097 -7.926 0.696 1.00 97.88 94 VAL A CA 1
ATOM 712 C C . VAL A 1 94 ? -0.892 -7.377 -0.052 1.00 97.88 94 VAL A C 1
ATOM 714 O O . VAL A 1 94 ? -0.737 -6.162 -0.172 1.00 97.88 94 VAL A O 1
ATOM 717 N N . LEU A 1 95 ? -0.045 -8.278 -0.544 1.00 97.19 95 LEU A N 1
ATOM 718 C CA . LEU A 1 95 ? 1.066 -7.942 -1.429 1.00 97.19 95 LEU A CA 1
ATOM 719 C C . LEU A 1 95 ? 0.574 -8.000 -2.873 1.00 97.19 95 LEU A C 1
ATOM 721 O O . LEU A 1 95 ? 0.006 -9.007 -3.295 1.00 97.19 95 LEU A O 1
ATOM 725 N N . TRP A 1 96 ? 0.767 -6.912 -3.610 1.00 96.56 96 TRP A N 1
ATOM 726 C CA . TRP A 1 96 ? 0.303 -6.775 -4.982 1.00 96.56 96 TRP A CA 1
ATOM 727 C C . TRP A 1 96 ? 1.460 -6.329 -5.873 1.00 96.56 96 TRP A C 1
ATOM 729 O O . TRP A 1 96 ? 1.976 -5.218 -5.742 1.00 96.56 96 TRP A O 1
ATOM 739 N N . SER A 1 97 ? 1.873 -7.220 -6.764 1.00 93.62 97 SER A N 1
ATOM 740 C CA . SER A 1 97 ? 2.809 -6.979 -7.860 1.00 93.62 97 SER A CA 1
ATOM 741 C C . SER A 1 97 ? 2.818 -8.228 -8.753 1.00 93.62 97 SER A C 1
ATOM 743 O O . SER A 1 97 ? 1.941 -9.090 -8.631 1.00 93.62 97 SER A O 1
ATOM 745 N N . HIS A 1 98 ? 3.830 -8.349 -9.609 1.00 91.25 98 HIS A N 1
ATOM 746 C CA . HIS A 1 98 ? 4.225 -9.631 -10.186 1.00 91.25 98 HIS A CA 1
ATOM 747 C C . HIS A 1 98 ? 4.666 -10.621 -9.103 1.00 91.25 98 HIS A C 1
ATOM 749 O O . HIS A 1 98 ? 5.033 -10.236 -7.992 1.00 91.25 98 HIS A O 1
ATOM 755 N N . GLY A 1 99 ? 4.644 -11.909 -9.440 1.00 87.62 99 GLY A N 1
ATOM 756 C CA . GLY A 1 99 ? 5.118 -12.970 -8.563 1.00 87.62 99 GLY A CA 1
ATOM 757 C C . GLY A 1 99 ? 5.623 -14.166 -9.359 1.00 87.62 99 GLY A C 1
ATOM 758 O O . GLY A 1 99 ? 4.905 -14.704 -10.198 1.00 87.62 99 GLY A O 1
ATOM 759 N N . SER A 1 100 ? 6.846 -14.591 -9.059 1.00 86.94 100 SER A N 1
ATOM 760 C CA . SER A 1 100 ? 7.533 -15.728 -9.686 1.00 86.94 100 SER A CA 1
ATOM 761 C C . SER A 1 100 ? 7.705 -16.925 -8.732 1.00 86.94 100 SER A C 1
ATOM 763 O O . SER A 1 100 ? 8.299 -17.939 -9.089 1.00 86.94 100 SER A O 1
ATOM 765 N N . GLY A 1 101 ? 7.121 -16.859 -7.530 1.00 87.19 101 GLY A N 1
ATOM 766 C CA . GLY A 1 101 ? 7.208 -17.917 -6.525 1.00 87.19 101 GLY A CA 1
ATOM 767 C C . GLY A 1 101 ? 8.474 -17.804 -5.675 1.00 87.19 101 GLY A C 1
ATOM 768 O O . GLY A 1 101 ? 8.813 -16.720 -5.217 1.00 87.19 101 GLY A O 1
ATOM 769 N N . TRP A 1 102 ? 9.130 -18.934 -5.399 1.00 84.75 102 TRP A N 1
ATOM 770 C CA . TRP A 1 102 ? 10.297 -19.014 -4.505 1.00 84.75 102 TRP A CA 1
ATOM 771 C C . TRP A 1 102 ? 11.640 -19.014 -5.245 1.00 84.75 102 TRP A C 1
ATOM 773 O O . TRP A 1 102 ? 12.690 -18.962 -4.609 1.00 84.75 102 TRP A O 1
ATOM 783 N N . GLU A 1 103 ? 11.627 -19.138 -6.571 1.00 76.38 103 GLU A N 1
ATOM 784 C CA . GLU A 1 103 ? 12.847 -19.345 -7.340 1.00 76.38 103 GLU A CA 1
ATOM 785 C C . GLU A 1 103 ? 13.542 -18.012 -7.654 1.00 76.38 103 GLU A C 1
ATOM 787 O O . GLU A 1 103 ? 12.898 -17.085 -8.145 1.00 76.38 103 GLU A O 1
ATOM 792 N N . PRO A 1 104 ? 14.870 -17.916 -7.486 1.00 69.81 104 PRO A N 1
ATOM 793 C CA . PRO A 1 104 ? 15.612 -16.669 -7.674 1.00 69.81 104 PRO A CA 1
ATOM 794 C C . PRO A 1 104 ? 15.858 -16.300 -9.148 1.00 69.81 104 PRO A C 1
ATOM 796 O O . PRO A 1 104 ? 16.714 -15.466 -9.429 1.00 69.81 104 PRO A O 1
ATOM 799 N N . ARG A 1 105 ? 15.113 -16.874 -10.108 1.00 59.97 105 ARG A N 1
ATOM 800 C CA . ARG A 1 105 ? 15.383 -16.750 -11.560 1.00 59.97 105 ARG A CA 1
ATOM 801 C C . ARG A 1 105 ? 15.430 -15.298 -12.070 1.00 59.97 105 ARG A C 1
ATOM 803 O O . ARG A 1 105 ? 15.967 -15.060 -13.149 1.00 59.97 105 ARG A O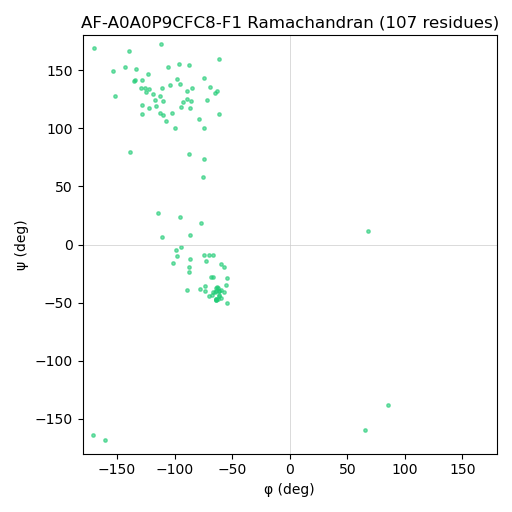 1
ATOM 810 N N . GLU A 1 106 ? 14.858 -14.355 -11.321 1.00 61.59 106 GLU A N 1
ATOM 811 C CA . GLU A 1 106 ? 14.827 -12.916 -11.628 1.00 61.59 106 GLU A CA 1
ATOM 812 C C . GLU A 1 106 ? 15.856 -12.083 -10.838 1.00 61.59 106 GLU A C 1
ATOM 814 O O . GLU A 1 106 ? 16.138 -10.959 -11.236 1.00 61.59 106 GLU A O 1
ATOM 819 N N . ILE A 1 107 ? 16.435 -12.619 -9.756 1.00 60.88 107 ILE A N 1
ATOM 820 C CA . ILE A 1 107 ? 17.438 -11.937 -8.913 1.00 60.88 107 ILE A CA 1
ATOM 821 C C . ILE A 1 107 ? 18.863 -12.157 -9.456 1.00 60.88 107 ILE A C 1
ATOM 823 O O . ILE A 1 107 ? 19.754 -11.352 -9.209 1.00 60.88 107 ILE A O 1
ATOM 827 N N . GLU A 1 108 ? 19.084 -13.227 -10.223 1.00 52.25 108 GLU A N 1
ATOM 828 C CA . GLU A 1 108 ? 20.406 -13.640 -10.721 1.00 52.25 108 GLU A CA 1
ATOM 829 C C . GLU A 1 108 ? 20.752 -13.136 -12.142 1.00 52.25 108 GLU A C 1
ATOM 831 O O . GLU A 1 108 ? 21.571 -13.755 -12.824 1.00 52.25 108 GLU A O 1
ATOM 836 N N . ARG A 1 109 ? 20.145 -12.042 -12.625 1.00 50.38 109 ARG A N 1
ATOM 837 C CA . ARG A 1 109 ? 20.491 -11.449 -13.934 1.00 50.38 109 ARG A CA 1
ATOM 838 C C . ARG A 1 109 ? 21.301 -10.168 -13.828 1.00 50.38 109 ARG A C 1
ATOM 840 O O . ARG A 1 109 ? 20.887 -9.276 -13.061 1.00 50.38 109 ARG A O 1
#

Solvent-accessible surface area (backbone atoms only — not comparable to full-atom values): 6357 Å² total; per-residue (Å²): 133,64,83,20,56,31,24,38,40,37,41,33,48,16,67,56,94,50,27,66,63,47,52,52,50,54,57,52,55,66,69,56,88,78,57,85,44,53,45,40,36,38,38,40,29,37,85,82,31,23,39,37,38,42,52,95,49,101,52,88,55,44,79,68,42,77,68,65,64,83,42,69,64,50,51,52,52,49,52,53,49,46,48,70,76,46,51,41,77,39,79,46,80,44,85,44,61,89,82,79,80,91,63,61,84,80,74,79,117

Radius of gyration: 14.4 Å; Cα contacts (8 Å, |Δi|>4): 179; chains: 1; bounding box: 39×31×39 Å

InterPro domains:
  IPR005077 Peptidase C11, clostripain [PTHR37835] (3-104)

Foldseek 3Di:
DAQAAEEEEEEAQAQDPCQVVQVVVVVVLLPDDDDRRYKYWYWHQYVFFIWI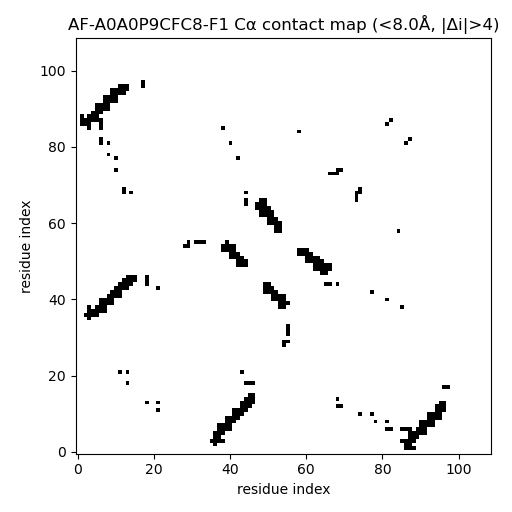DTRPDPFDIDTPTDDNSVDPVVVVVSVVVSCVRHPHNYYHYHYDDDDDDDDCPPVPD

Nearest PDB structures (foldseek):
  3n8d-assembly1_B  TM=5.870E-01  e=6.484E-02  Staphylococcus aureus
  3se7-assembly3_F  TM=6.811E-01  e=1.850E-01  unclassified
  3q1k-assembly2_C  TM=6.424E-01  e=3.125E-01  Salmonella enterica subsp. enterica serovar Typhimurium
  3k3p-assembly1_A  TM=6.032E-01  e=2.404E-01  Streptococcus mutans
  3se7-assembly3_E  TM=6.807E-01  e=4.629E-01  unclassified

Mean predicted aligned error: 4.91 Å

pLDDT: mean 89.33, std 10.97, range [47.12, 98.44]

Organism: NCBI:txid186479